Protein AF-A0A6B9FMQ0-F1 (afdb_monomer_lite)

Foldseek 3Di:
DPDDPPDDQDDLSVVVLVVQVVCQVFAACPPSVVRVVVCVVVVQKDWDFDDDVPDTGIGIHGDPVVVVSVVVVVVVVVVVD

Radius of gyration: 13.95 Å; chains: 1; bounding box: 36×31×41 Å

Organism: NCBI:txid908290

pLDDT: mean 84.56, std 16.4, range [35.78, 97.12]

Structure (mmCIF, N/CA/C/O backbone):
data_AF-A0A6B9FMQ0-F1
#
_entry.id   AF-A0A6B9FMQ0-F1
#
loop_
_atom_site.group_PDB
_atom_site.id
_atom_site.type_symbol
_atom_site.label_atom_id
_atom_site.label_alt_id
_atom_site.label_comp_id
_atom_site.label_asym_id
_atom_site.label_entity_id
_atom_site.label_seq_id
_atom_site.pdbx_PDB_ins_code
_atom_site.Cartn_x
_atom_site.Cartn_y
_atom_site.Cartn_z
_atom_site.occupancy
_atom_site.B_iso_or_equiv
_atom_site.auth_seq_id
_atom_site.auth_comp_id
_atom_site.auth_asym_id
_atom_site.auth_atom_id
_atom_site.pdbx_PDB_model_num
ATOM 1 N N . MET A 1 1 ? 2.260 7.583 24.058 1.00 35.78 1 MET A N 1
ATOM 2 C CA . MET A 1 1 ? 0.911 7.907 23.551 1.00 35.78 1 MET A CA 1
ATOM 3 C C . MET A 1 1 ? 0.305 6.617 23.032 1.00 35.78 1 MET A C 1
ATOM 5 O O . MET A 1 1 ? 0.978 5.986 22.223 1.00 35.78 1 MET A O 1
ATOM 9 N N . PRO A 1 2 ? -0.865 6.165 23.511 1.00 44.31 2 PRO A N 1
ATOM 10 C CA . PRO A 1 2 ? -1.542 5.048 22.873 1.00 44.31 2 PRO A CA 1
ATOM 11 C C . PRO A 1 2 ? -2.059 5.572 21.532 1.00 44.31 2 PRO A C 1
ATOM 13 O O . PRO A 1 2 ? -2.848 6.512 21.499 1.00 44.31 2 PRO A O 1
ATOM 16 N N . THR A 1 3 ? -1.530 5.053 20.428 1.00 49.03 3 THR A N 1
ATOM 17 C CA . THR A 1 3 ? -2.080 5.321 19.101 1.00 49.03 3 THR A CA 1
ATOM 18 C C . THR A 1 3 ? -3.527 4.844 19.104 1.00 49.03 3 THR A C 1
ATOM 20 O O . THR A 1 3 ? -3.796 3.702 19.484 1.00 49.03 3 THR A O 1
ATOM 23 N N . GLU A 1 4 ? -4.461 5.731 18.757 1.00 47.56 4 GLU A N 1
ATOM 24 C CA . GLU A 1 4 ? -5.864 5.363 18.569 1.00 47.56 4 GLU A CA 1
ATOM 25 C C . GLU A 1 4 ? -5.942 4.092 17.709 1.00 47.56 4 GLU A C 1
ATOM 27 O O . GLU A 1 4 ? -5.142 3.936 16.777 1.00 47.56 4 GLU A O 1
ATOM 32 N N . PRO A 1 5 ? -6.862 3.157 18.001 1.00 49.41 5 PRO A N 1
ATOM 33 C CA . PRO A 1 5 ? -7.058 2.002 17.145 1.00 49.41 5 PRO A CA 1
ATOM 34 C C . PRO A 1 5 ? -7.512 2.517 15.779 1.00 49.41 5 PRO A C 1
ATOM 36 O O . PRO A 1 5 ? -8.673 2.882 15.597 1.00 49.41 5 PRO A O 1
ATOM 39 N N . HIS A 1 6 ? -6.576 2.591 14.828 1.00 57.59 6 HIS A N 1
ATOM 40 C CA . HIS A 1 6 ? -6.877 2.985 13.462 1.00 57.59 6 HIS A CA 1
ATOM 41 C C . HIS A 1 6 ? -8.053 2.138 12.973 1.00 57.59 6 HIS A C 1
ATOM 43 O O . HIS A 1 6 ? -8.020 0.905 13.063 1.00 57.59 6 HIS A O 1
ATOM 49 N N . ALA A 1 7 ? -9.101 2.806 12.487 1.00 61.50 7 ALA A N 1
ATOM 50 C CA . ALA A 1 7 ? -10.265 2.138 11.930 1.00 61.50 7 ALA A CA 1
ATOM 51 C C . ALA A 1 7 ? -9.819 1.065 10.914 1.00 61.50 7 ALA A C 1
ATOM 53 O O . ALA A 1 7 ? -8.835 1.265 10.193 1.00 61.50 7 ALA A O 1
ATOM 54 N N . PRO A 1 8 ? -10.507 -0.088 10.843 1.00 71.62 8 PRO A N 1
ATOM 55 C CA . PRO A 1 8 ? -10.067 -1.193 10.004 1.00 71.62 8 PRO A CA 1
ATOM 56 C C . PRO A 1 8 ? -9.931 -0.751 8.542 1.00 71.62 8 PRO A C 1
ATOM 58 O O . PRO A 1 8 ? -10.855 -0.168 7.971 1.00 71.62 8 PRO A O 1
ATOM 61 N N . VAL A 1 9 ? -8.790 -1.068 7.921 1.00 84.38 9 VAL A N 1
ATOM 62 C CA . VAL A 1 9 ? -8.523 -0.779 6.503 1.00 84.38 9 VAL A CA 1
ATOM 63 C C . VAL A 1 9 ? -9.564 -1.491 5.636 1.00 84.38 9 VAL A C 1
ATOM 65 O O . VAL A 1 9 ? -9.584 -2.718 5.545 1.00 84.38 9 VAL A O 1
ATOM 68 N N . ARG A 1 10 ? -10.448 -0.721 4.995 1.00 88.19 10 ARG A N 1
ATOM 69 C CA . ARG A 1 10 ? -11.576 -1.214 4.184 1.00 88.19 10 ARG A CA 1
ATOM 70 C C . ARG A 1 10 ? -11.777 -0.351 2.934 1.00 88.19 10 ARG A C 1
ATOM 72 O O . ARG A 1 10 ? -11.085 0.647 2.730 1.00 88.19 10 ARG A O 1
ATOM 79 N N . GLY A 1 11 ? -12.715 -0.747 2.072 1.00 91.69 11 GLY A N 1
ATOM 80 C CA . GLY A 1 11 ? -13.163 0.062 0.933 1.00 91.69 11 GLY A CA 1
ATOM 81 C C . GLY A 1 11 ? -12.022 0.503 0.007 1.00 91.69 11 GLY A C 1
ATOM 82 O O . GLY A 1 11 ? -11.228 -0.320 -0.450 1.00 91.69 11 GLY A O 1
ATOM 83 N N . LEU A 1 12 ? -11.942 1.807 -0.279 1.00 93.06 12 LEU A N 1
ATOM 84 C CA . LEU A 1 12 ? -10.917 2.379 -1.162 1.00 93.06 12 LEU A CA 1
ATOM 85 C C . LEU A 1 12 ? -9.489 2.188 -0.634 1.00 93.06 12 LEU A C 1
ATOM 87 O O . LEU A 1 12 ? -8.592 1.941 -1.437 1.00 93.06 12 LEU A O 1
ATOM 91 N N . ALA A 1 13 ? -9.279 2.239 0.684 1.00 93.62 13 ALA A N 1
ATOM 92 C CA . ALA A 1 13 ? -7.961 2.029 1.279 1.00 93.62 13 ALA A CA 1
ATOM 93 C C . ALA A 1 13 ? -7.486 0.581 1.095 1.00 93.62 13 ALA A C 1
ATOM 95 O O . ALA A 1 13 ? -6.344 0.348 0.705 1.00 93.62 13 ALA A O 1
ATOM 96 N N . LEU A 1 14 ? -8.386 -0.395 1.271 1.00 94.81 14 LEU A N 1
ATOM 97 C CA . LEU A 1 14 ? -8.076 -1.801 0.999 1.00 94.81 14 LEU A CA 1
ATOM 98 C C . LEU A 1 14 ? -7.788 -2.041 -0.492 1.00 94.81 14 LEU A C 1
ATOM 100 O O . LEU A 1 14 ? -6.837 -2.747 -0.828 1.00 94.81 14 LEU A O 1
ATOM 104 N N . LYS A 1 15 ? -8.562 -1.421 -1.395 1.00 95.12 15 LYS A N 1
ATOM 105 C CA . LYS A 1 15 ? -8.302 -1.480 -2.846 1.00 95.12 15 LYS A CA 1
ATOM 106 C C . LYS A 1 15 ? -6.928 -0.902 -3.195 1.00 95.12 15 LYS A C 1
ATOM 108 O O . LYS A 1 15 ? -6.188 -1.531 -3.946 1.00 95.12 15 LYS A O 1
ATOM 113 N N . ALA A 1 16 ? -6.569 0.247 -2.622 1.00 96.31 16 ALA A N 1
ATOM 114 C CA . ALA A 1 16 ? -5.264 0.867 -2.826 1.00 96.31 16 ALA A CA 1
ATOM 115 C C . ALA A 1 16 ? -4.124 -0.021 -2.304 1.00 96.31 16 ALA A C 1
ATOM 117 O O . ALA A 1 16 ? -3.153 -0.251 -3.020 1.00 96.31 16 ALA A O 1
ATOM 118 N N . LEU A 1 17 ? -4.266 -0.595 -1.105 1.00 95.31 17 LEU A N 1
ATOM 119 C CA . LEU A 1 17 ? -3.259 -1.483 -0.522 1.00 95.31 17 LEU A CA 1
ATOM 120 C C . LEU A 1 17 ? -3.029 -2.737 -1.386 1.00 95.31 17 LEU A C 1
ATOM 122 O O . LEU A 1 17 ? -1.885 -3.113 -1.645 1.00 95.31 17 LEU A O 1
ATOM 126 N N . ARG A 1 18 ? -4.108 -3.341 -1.905 1.00 95.81 18 ARG A N 1
ATOM 127 C CA . ARG A 1 18 ? -4.036 -4.453 -2.870 1.00 95.81 18 ARG A CA 1
ATOM 128 C C . ARG A 1 18 ? -3.379 -4.036 -4.188 1.00 95.81 18 ARG A C 1
ATOM 130 O O . ARG A 1 18 ? -2.575 -4.792 -4.724 1.00 95.81 18 ARG A O 1
ATOM 137 N N . ALA A 1 19 ? -3.665 -2.834 -4.690 1.00 97.12 19 ALA A N 1
ATOM 138 C CA . ALA A 1 19 ? -3.033 -2.315 -5.901 1.00 97.12 19 ALA A CA 1
ATOM 139 C C . ALA A 1 19 ? -1.515 -2.140 -5.730 1.00 97.12 19 ALA A C 1
ATOM 141 O O . ALA A 1 19 ? -0.757 -2.495 -6.631 1.00 97.12 19 ALA A O 1
ATOM 142 N N . VAL A 1 20 ? -1.054 -1.658 -4.569 1.00 96.81 20 VAL A N 1
ATOM 143 C CA . VAL A 1 20 ? 0.386 -1.586 -4.263 1.00 96.81 20 VAL A CA 1
ATOM 144 C C . VAL A 1 20 ? 0.993 -2.992 -4.214 1.00 96.81 20 VAL A C 1
ATOM 146 O O . VAL A 1 20 ? 2.044 -3.217 -4.810 1.00 96.81 20 VAL A O 1
ATOM 149 N N . ALA A 1 21 ? 0.318 -3.958 -3.580 1.00 95.56 21 ALA A N 1
ATOM 150 C CA . ALA A 1 21 ? 0.775 -5.350 -3.517 1.00 95.56 21 ALA A CA 1
ATOM 151 C C . 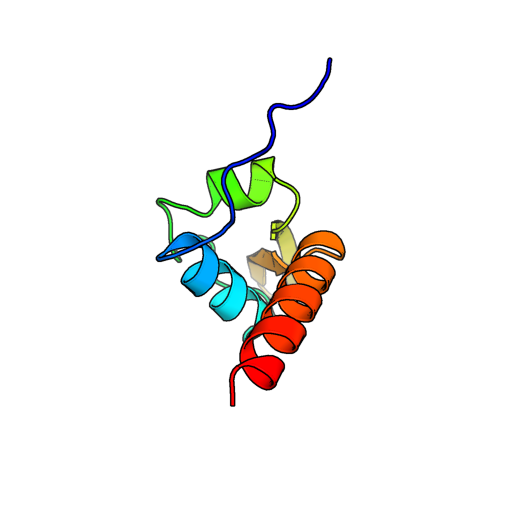ALA A 1 21 ? 0.930 -6.001 -4.903 1.00 95.56 21 ALA A C 1
ATOM 153 O O . ALA A 1 21 ? 1.893 -6.726 -5.140 1.00 95.56 21 ALA A O 1
ATOM 154 N N . ALA A 1 22 ? 0.013 -5.703 -5.827 1.00 96.06 22 ALA A N 1
ATOM 155 C CA . ALA A 1 22 ? 0.036 -6.206 -7.199 1.00 96.06 22 ALA A CA 1
ATOM 156 C C . ALA A 1 22 ? 1.124 -5.560 -8.083 1.00 96.06 22 ALA A C 1
ATOM 158 O O . ALA A 1 22 ? 1.334 -6.003 -9.209 1.00 96.06 22 ALA A O 1
ATOM 159 N N . ASN A 1 23 ? 1.827 -4.527 -7.597 1.00 93.50 23 ASN A N 1
ATOM 160 C CA . ASN A 1 23 ? 2.857 -3.798 -8.342 1.00 93.50 23 ASN A CA 1
ATOM 161 C C . ASN A 1 23 ? 4.221 -3.842 -7.619 1.00 93.50 23 ASN A C 1
ATOM 163 O O . ASN A 1 23 ? 4.640 -2.836 -7.039 1.00 93.50 23 ASN A O 1
ATOM 167 N N . PRO A 1 24 ? 4.983 -4.956 -7.698 1.00 85.25 24 PRO A N 1
ATOM 168 C CA . PRO A 1 24 ? 6.273 -5.097 -7.008 1.00 85.25 24 PRO A CA 1
ATOM 169 C C . PRO A 1 24 ? 7.311 -4.034 -7.399 1.00 85.25 24 PRO A C 1
ATOM 171 O O . PRO A 1 24 ? 8.161 -3.656 -6.597 1.00 85.25 24 PRO A O 1
ATOM 174 N N . GLY A 1 25 ? 7.231 -3.520 -8.632 1.00 89.12 25 GLY A N 1
ATOM 175 C CA . GLY A 1 25 ? 8.104 -2.459 -9.143 1.00 89.12 25 GLY A CA 1
ATOM 176 C C . GLY A 1 25 ? 7.801 -1.053 -8.607 1.00 89.12 25 GLY A C 1
ATOM 177 O O . GLY A 1 25 ? 8.528 -0.118 -8.965 1.00 89.12 25 GLY A O 1
ATOM 178 N N . GLY A 1 26 ? 6.768 -0.915 -7.772 1.00 92.19 26 GLY A N 1
ATOM 179 C CA . GLY A 1 26 ? 6.267 0.334 -7.210 1.00 92.19 26 GLY A CA 1
ATOM 180 C C . GLY A 1 26 ? 5.057 0.873 -7.973 1.00 92.19 26 GLY A C 1
ATOM 181 O O . GLY A 1 26 ? 5.074 0.972 -9.203 1.00 92.19 26 GLY A O 1
ATOM 182 N N . LEU A 1 27 ? 4.012 1.260 -7.239 1.00 95.50 27 LEU A N 1
ATOM 183 C CA . LEU A 1 27 ? 2.821 1.908 -7.788 1.00 95.50 27 LEU A CA 1
ATOM 184 C C . LEU A 1 27 ? 3.070 3.416 -7.964 1.00 95.50 27 LEU A C 1
ATOM 186 O O . LEU A 1 27 ? 3.747 4.044 -7.158 1.00 95.50 27 LEU A O 1
ATOM 190 N N . ARG A 1 28 ? 2.534 4.031 -9.023 1.00 93.81 28 ARG A N 1
ATOM 191 C CA . ARG A 1 28 ? 2.746 5.467 -9.299 1.00 93.81 28 ARG A CA 1
ATOM 192 C C . ARG A 1 28 ? 2.227 6.351 -8.158 1.00 93.81 28 ARG A C 1
ATOM 194 O O . ARG A 1 28 ? 1.156 6.076 -7.625 1.00 93.81 28 ARG A O 1
ATOM 201 N N . LEU A 1 29 ? 2.927 7.453 -7.856 1.00 93.25 29 LEU A N 1
ATOM 202 C CA . LEU A 1 29 ? 2.542 8.344 -6.750 1.00 93.25 29 LEU A CA 1
ATOM 203 C C . LEU A 1 29 ? 1.149 8.973 -6.906 1.00 93.25 29 LEU A C 1
ATOM 205 O O . LEU A 1 29 ? 0.494 9.250 -5.908 1.00 93.25 29 LEU A O 1
ATOM 209 N N . GLN A 1 30 ? 0.677 9.165 -8.141 1.00 93.12 30 GLN A N 1
ATOM 210 C CA . GLN A 1 30 ? -0.640 9.753 -8.415 1.00 93.12 30 GLN A CA 1
ATOM 211 C C . GLN A 1 30 ? -1.804 8.774 -8.180 1.00 93.12 30 GLN A C 1
ATOM 213 O O . GLN A 1 30 ? -2.962 9.170 -8.278 1.00 93.12 30 GLN A O 1
ATOM 218 N N . ALA A 1 31 ? -1.530 7.493 -7.913 1.00 94.00 31 ALA A N 1
ATOM 219 C CA . ALA A 1 31 ? -2.570 6.497 -7.6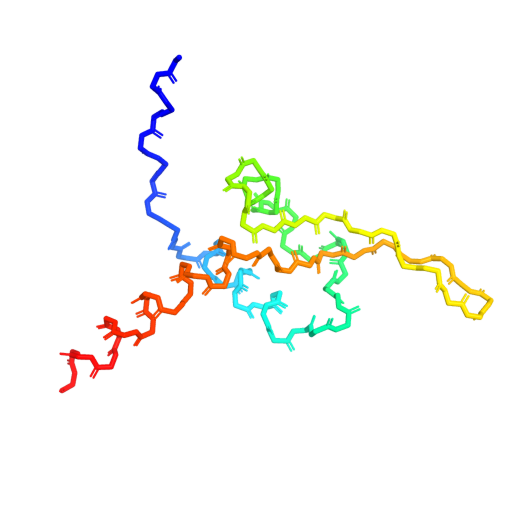95 1.00 94.00 31 ALA A CA 1
ATOM 220 C C . ALA A 1 31 ? -3.185 6.633 -6.294 1.00 94.00 31 ALA A C 1
ATOM 222 O O . ALA A 1 31 ? -2.467 6.732 -5.302 1.00 94.00 31 ALA A O 1
ATOM 223 N N . HIS A 1 32 ? -4.517 6.566 -6.220 1.00 95.25 32 HIS A N 1
ATOM 224 C CA . HIS A 1 32 ? -5.291 6.618 -4.971 1.00 95.25 32 HIS A CA 1
ATOM 225 C C . HIS A 1 32 ? -4.924 7.802 -4.043 1.00 95.25 32 HIS A C 1
ATOM 227 O O . HIS A 1 32 ? -4.697 7.597 -2.846 1.00 95.25 32 HIS A O 1
ATOM 233 N N . PRO A 1 33 ? -4.882 9.046 -4.560 1.00 94.94 33 PRO A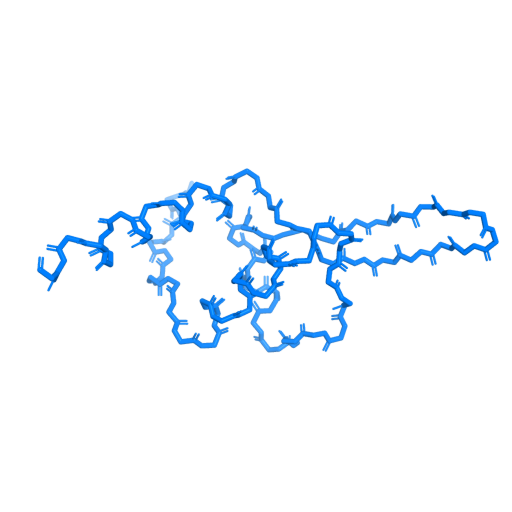 N 1
ATOM 234 C CA . PRO A 1 33 ? -4.314 10.187 -3.840 1.00 94.94 33 PRO A CA 1
ATOM 235 C C . PRO A 1 33 ? -5.043 10.502 -2.526 1.00 94.94 33 PRO A C 1
ATOM 237 O O . PRO A 1 33 ? -4.428 11.007 -1.596 1.00 94.94 33 PRO A O 1
ATOM 240 N N . SER A 1 34 ? -6.330 10.157 -2.421 1.00 95.06 34 SER A N 1
ATOM 241 C CA . SER A 1 34 ? -7.146 10.402 -1.228 1.00 95.06 34 SER A CA 1
ATOM 242 C C . SER A 1 34 ? -6.855 9.474 -0.046 1.00 95.06 34 SER A C 1
ATOM 244 O O . SER A 1 34 ? -7.220 9.811 1.073 1.00 95.06 34 SER A O 1
ATOM 246 N N . VAL A 1 35 ? -6.230 8.311 -0.263 1.00 95.19 35 VAL A N 1
ATOM 247 C CA . VAL A 1 35 ? -6.018 7.300 0.797 1.00 95.19 35 VAL A CA 1
ATOM 248 C C . VAL A 1 35 ? -4.549 6.968 1.042 1.00 95.19 35 VAL A C 1
ATOM 250 O O . VAL A 1 35 ? -4.225 6.420 2.092 1.00 95.19 35 VAL A O 1
ATOM 253 N N . MET A 1 36 ? -3.648 7.305 0.114 1.00 95.69 36 MET A N 1
ATOM 254 C CA . MET A 1 36 ? -2.215 7.050 0.286 1.00 95.69 36 MET A CA 1
ATOM 255 C C . MET A 1 36 ? -1.598 7.748 1.507 1.00 95.69 36 MET A C 1
ATOM 257 O O . MET A 1 36 ? -0.856 7.067 2.210 1.00 95.69 36 MET A O 1
ATOM 261 N N . PRO A 1 37 ? -1.914 9.021 1.834 1.00 94.81 37 PRO A N 1
ATOM 262 C CA . PRO A 1 37 ? -1.383 9.660 3.042 1.00 94.81 37 PRO A CA 1
ATOM 263 C C . PRO A 1 37 ? -1.708 8.874 4.318 1.00 94.81 37 PRO A C 1
ATOM 265 O O . PRO A 1 37 ? -0.807 8.541 5.078 1.00 94.81 37 PRO A O 1
ATOM 268 N N . MET A 1 38 ? -2.965 8.453 4.477 1.00 94.62 38 MET A N 1
ATOM 269 C CA . MET A 1 38 ? -3.397 7.631 5.611 1.00 94.62 38 MET A CA 1
ATOM 270 C C . MET A 1 38 ? -2.666 6.277 5.653 1.00 94.62 38 MET A C 1
ATOM 272 O O . MET A 1 38 ? -2.226 5.835 6.709 1.00 94.62 38 MET A O 1
ATOM 276 N N . LEU A 1 39 ? -2.496 5.602 4.509 1.00 95.62 39 LEU A N 1
ATOM 277 C CA . LEU A 1 39 ? -1.766 4.327 4.455 1.00 95.62 39 LEU A CA 1
ATOM 278 C C . LEU A 1 39 ? -0.274 4.479 4.801 1.00 95.62 39 LEU A C 1
ATOM 280 O O . LEU A 1 39 ? 0.326 3.529 5.313 1.00 95.62 39 LEU A O 1
ATOM 284 N N . VAL A 1 40 ? 0.310 5.649 4.531 1.00 96.00 40 VAL A N 1
ATOM 285 C CA . VAL A 1 40 ? 1.677 6.006 4.932 1.00 96.00 40 VAL A CA 1
ATOM 286 C C . VAL A 1 40 ? 1.752 6.290 6.429 1.00 96.00 40 VAL A C 1
ATOM 288 O O . VAL A 1 40 ? 2.635 5.751 7.090 1.00 96.00 40 VAL A O 1
ATOM 291 N N . GLU A 1 41 ? 0.813 7.059 6.983 1.00 95.12 41 GLU A N 1
ATOM 292 C CA . GLU A 1 41 ? 0.723 7.321 8.429 1.00 95.12 41 GLU A CA 1
ATOM 293 C C . GLU A 1 41 ? 0.568 6.027 9.237 1.00 95.12 41 GLU A C 1
ATOM 295 O O . GLU A 1 41 ? 1.205 5.856 10.273 1.00 95.12 41 GLU A O 1
ATOM 300 N N . MET A 1 42 ? -0.201 5.066 8.718 1.00 93.69 42 MET A N 1
ATOM 301 C CA . MET A 1 42 ? -0.344 3.729 9.306 1.00 93.69 42 MET A CA 1
ATOM 302 C C . MET A 1 42 ? 0.879 2.817 9.086 1.00 93.69 42 MET A C 1
ATOM 304 O O . MET A 1 42 ? 0.880 1.666 9.524 1.00 93.69 42 MET A O 1
ATOM 308 N N . GLY A 1 43 ? 1.900 3.271 8.353 1.00 96.12 43 GLY A N 1
ATOM 309 C CA . GLY A 1 43 ? 3.107 2.499 8.055 1.00 96.12 43 GLY A CA 1
ATOM 310 C C . GLY A 1 43 ? 2.880 1.287 7.146 1.00 96.12 43 GLY A C 1
ATOM 311 O O . GLY A 1 43 ? 3.709 0.376 7.114 1.00 96.12 43 GLY A O 1
ATOM 312 N N . LEU A 1 44 ? 1.766 1.231 6.409 1.00 96.19 44 LEU A N 1
ATOM 313 C CA . LEU A 1 44 ? 1.415 0.108 5.528 1.00 96.19 44 LEU A CA 1
ATOM 314 C C . LEU A 1 44 ? 2.017 0.257 4.126 1.00 96.19 44 LEU A C 1
ATOM 316 O O . LEU A 1 44 ? 2.274 -0.735 3.438 1.00 96.19 44 LEU A O 1
ATOM 320 N N . VAL A 1 45 ? 2.247 1.500 3.710 1.00 96.94 45 VAL A N 1
ATOM 321 C CA . VAL A 1 45 ? 2.839 1.882 2.426 1.00 96.94 45 VAL A CA 1
ATOM 322 C C . VAL A 1 45 ? 3.912 2.937 2.683 1.00 96.94 45 VAL A C 1
ATOM 324 O O . VAL A 1 45 ? 3.838 3.692 3.645 1.00 96.94 45 VAL A O 1
ATOM 327 N N . GLU A 1 46 ? 4.916 3.008 1.820 1.00 97.12 46 GLU A N 1
ATOM 328 C CA . GLU A 1 46 ? 5.952 4.040 1.864 1.00 97.12 46 GLU A CA 1
ATOM 329 C C . GLU A 1 46 ? 6.272 4.552 0.454 1.00 97.12 46 GLU A C 1
ATOM 331 O O . GLU A 1 46 ? 6.176 3.810 -0.528 1.00 97.12 46 GLU A O 1
ATOM 336 N N . SER A 1 47 ? 6.665 5.824 0.339 1.00 95.25 47 SER A N 1
ATOM 337 C CA . SER A 1 47 ? 7.246 6.355 -0.898 1.00 95.25 47 SER A CA 1
ATOM 338 C C . SER A 1 47 ? 8.730 6.026 -0.927 1.00 95.25 47 SER A C 1
ATOM 340 O O . SER A 1 47 ? 9.453 6.350 0.015 1.00 95.25 47 SER A O 1
ATOM 342 N N . ARG A 1 48 ? 9.209 5.427 -2.019 1.00 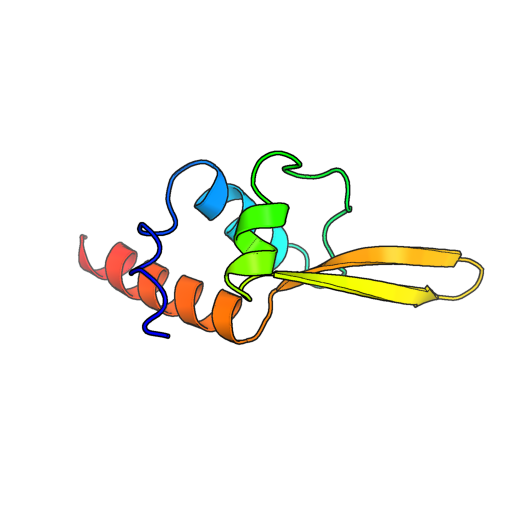93.19 48 ARG A N 1
ATOM 343 C CA . ARG A 1 48 ? 10.647 5.257 -2.251 1.00 93.19 48 ARG A CA 1
ATOM 344 C C . ARG A 1 48 ? 11.046 5.848 -3.582 1.00 93.19 48 ARG A C 1
ATOM 346 O O . ARG A 1 48 ? 10.372 5.662 -4.597 1.00 93.19 48 ARG A O 1
ATOM 353 N N . VAL A 1 49 ? 12.198 6.502 -3.571 1.00 90.44 49 VAL A N 1
ATOM 354 C CA . VAL A 1 49 ? 12.882 6.938 -4.780 1.00 90.44 49 VAL A CA 1
ATOM 355 C C . VAL A 1 49 ? 13.708 5.769 -5.300 1.00 90.44 49 VAL A C 1
ATOM 357 O O . VAL A 1 49 ? 14.668 5.348 -4.661 1.00 90.44 49 VAL A O 1
ATOM 360 N N . THR A 1 50 ? 13.355 5.255 -6.473 1.00 82.12 50 THR A N 1
ATOM 361 C CA . THR A 1 50 ? 14.156 4.246 -7.168 1.00 82.12 50 THR A CA 1
ATOM 362 C C . THR A 1 50 ? 14.935 4.915 -8.289 1.00 82.12 50 THR A C 1
ATOM 364 O O . THR A 1 50 ? 14.354 5.551 -9.176 1.00 82.12 50 THR A O 1
ATOM 367 N N . ARG A 1 51 ? 16.260 4.764 -8.249 1.00 80.25 51 ARG A N 1
ATOM 368 C CA . ARG A 1 51 ? 17.171 5.217 -9.303 1.00 80.25 51 ARG A CA 1
ATOM 369 C C . ARG A 1 51 ? 17.342 4.088 -10.314 1.00 80.25 51 ARG A C 1
ATOM 371 O O . ARG A 1 51 ? 17.708 2.980 -9.938 1.00 80.25 51 ARG A O 1
ATOM 378 N N . GLY A 1 52 ? 17.050 4.361 -11.579 1.00 73.81 52 GLY A N 1
ATOM 379 C CA . GLY A 1 52 ? 17.323 3.465 -12.699 1.00 73.81 52 GLY A CA 1
ATOM 380 C C . GLY A 1 52 ? 18.133 4.175 -13.788 1.00 73.81 52 GLY A C 1
ATOM 381 O O . GLY A 1 52 ? 18.304 5.396 -13.721 1.00 73.81 52 GLY A O 1
ATOM 382 N N . PRO A 1 53 ? 18.614 3.441 -14.808 1.00 73.38 53 PRO A N 1
ATOM 383 C CA . PRO A 1 53 ? 19.371 4.029 -15.909 1.00 73.38 53 PRO A CA 1
ATOM 384 C C . PRO A 1 53 ? 18.537 5.118 -16.595 1.00 73.38 53 PRO A C 1
ATOM 386 O O . PRO A 1 53 ? 17.446 4.850 -17.098 1.00 73.38 53 PRO A O 1
ATOM 389 N N . GLY A 1 54 ? 19.012 6.3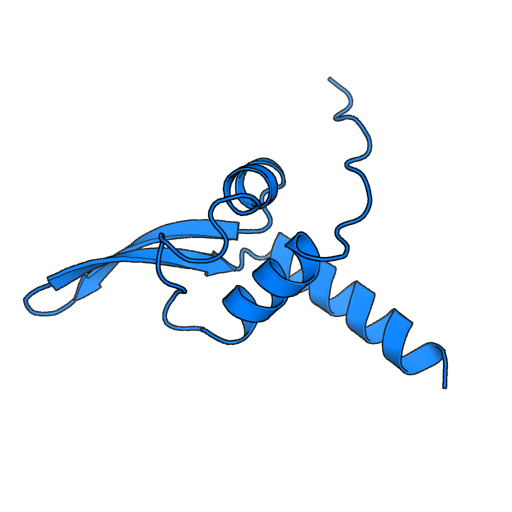63 -16.538 1.00 77.69 54 GLY A N 1
ATOM 390 C CA . GLY A 1 54 ? 18.368 7.519 -17.167 1.00 77.69 54 GLY A CA 1
ATOM 391 C C . GLY A 1 54 ? 17.074 8.025 -16.514 1.00 77.69 54 GLY A C 1
ATOM 392 O O . GLY A 1 54 ? 16.502 8.989 -17.017 1.00 77.69 54 GLY A O 1
ATOM 393 N N . ARG A 1 55 ? 16.592 7.436 -15.406 1.00 73.19 55 ARG A N 1
ATOM 394 C CA . ARG A 1 55 ? 15.421 7.972 -14.687 1.00 73.19 55 ARG A CA 1
ATOM 395 C C . ARG A 1 55 ? 15.436 7.701 -13.188 1.00 73.19 55 ARG A C 1
ATOM 397 O O . ARG A 1 55 ? 15.630 6.574 -12.735 1.00 73.19 55 ARG A O 1
ATOM 404 N N . THR A 1 56 ? 15.094 8.731 -12.429 1.00 82.50 56 THR A N 1
ATOM 405 C CA . THR A 1 56 ? 14.740 8.629 -11.014 1.00 82.50 56 THR A CA 1
ATOM 406 C C . THR A 1 56 ? 13.223 8.692 -10.912 1.00 82.50 56 THR A C 1
ATOM 408 O O . THR A 1 56 ? 12.616 9.632 -11.420 1.00 82.50 56 THR A O 1
ATOM 411 N N . ARG A 1 57 ? 12.593 7.688 -10.293 1.00 86.12 57 ARG A N 1
ATOM 412 C CA . ARG A 1 57 ? 11.139 7.679 -10.083 1.00 86.12 57 ARG A CA 1
ATOM 413 C C . ARG A 1 57 ? 10.803 7.441 -8.621 1.00 86.12 57 ARG A C 1
ATOM 415 O O . ARG A 1 57 ? 11.356 6.535 -8.002 1.00 86.12 57 ARG A O 1
ATOM 422 N N . SER A 1 58 ? 9.861 8.216 -8.108 1.00 91.62 58 SER A N 1
ATOM 423 C CA . SER A 1 58 ? 9.225 7.936 -6.826 1.00 91.62 58 SER A CA 1
ATOM 424 C C . SER A 1 58 ? 7.983 7.085 -7.055 1.00 91.62 58 SER A C 1
ATOM 426 O O . SER A 1 58 ? 7.235 7.310 -8.012 1.00 91.62 58 SER A O 1
ATOM 428 N N . ALA A 1 59 ? 7.780 6.091 -6.202 1.00 94.50 59 ALA A N 1
ATOM 429 C CA . ALA A 1 59 ? 6.638 5.194 -6.265 1.00 94.50 59 ALA A CA 1
ATOM 430 C C . ALA A 1 59 ? 6.256 4.715 -4.860 1.00 94.50 59 ALA A C 1
ATOM 432 O O . ALA A 1 59 ? 7.075 4.742 -3.941 1.00 94.50 59 ALA A O 1
ATOM 433 N N . TRP A 1 60 ? 5.009 4.281 -4.715 1.00 96.94 60 TRP A N 1
ATOM 434 C CA . TRP A 1 60 ? 4.483 3.642 -3.521 1.00 96.94 60 TRP A CA 1
ATOM 435 C C . TRP A 1 60 ? 4.908 2.178 -3.473 1.00 96.94 60 TRP A C 1
ATOM 437 O O . TRP A 1 60 ? 4.725 1.438 -4.444 1.00 96.94 60 TRP A O 1
ATOM 447 N N . TYR A 1 61 ? 5.431 1.757 -2.328 1.00 96.38 61 TYR A N 1
ATOM 448 C CA . TYR A 1 61 ? 5.846 0.388 -2.054 1.00 96.38 61 TYR A CA 1
ATOM 449 C C . TYR A 1 61 ? 5.143 -0.145 -0.815 1.00 96.38 61 TYR A C 1
ATOM 451 O O . TYR A 1 61 ? 4.885 0.585 0.140 1.00 96.38 61 TYR A O 1
ATOM 459 N N . LEU A 1 62 ? 4.847 -1.441 -0.839 1.00 96.06 62 LEU A N 1
ATOM 460 C CA . LEU A 1 62 ? 4.228 -2.127 0.283 1.00 96.06 62 LEU A CA 1
ATOM 461 C C . LEU A 1 62 ? 5.278 -2.404 1.366 1.00 96.06 62 LEU A C 1
ATOM 463 O O . LEU A 1 62 ? 6.311 -3.027 1.093 1.00 96.06 62 LEU A O 1
ATOM 467 N N . THR A 1 63 ? 5.000 -1.994 2.601 1.00 96.50 63 THR A N 1
ATOM 468 C CA . THR A 1 63 ? 5.886 -2.276 3.736 1.00 96.50 63 THR A CA 1
ATOM 469 C C . THR A 1 63 ? 5.728 -3.728 4.207 1.00 96.50 63 THR A C 1
ATOM 471 O O . THR A 1 63 ? 4.918 -4.507 3.689 1.00 96.50 63 THR A O 1
ATOM 474 N N . HIS A 1 64 ? 6.517 -4.138 5.204 1.00 95.19 64 HIS A N 1
ATOM 475 C CA . HIS A 1 64 ? 6.292 -5.424 5.870 1.00 95.19 64 HIS A CA 1
ATOM 476 C C . HIS A 1 64 ? 4.937 -5.454 6.601 1.00 95.19 64 HIS A C 1
ATOM 478 O O . HIS A 1 64 ? 4.196 -6.425 6.464 1.00 95.19 64 HIS A O 1
ATOM 484 N N . ALA A 1 65 ? 4.571 -4.368 7.291 1.00 94.75 65 ALA A N 1
ATOM 485 C CA . ALA A 1 65 ? 3.289 -4.249 7.983 1.00 94.75 65 ALA A CA 1
ATOM 486 C C . ALA A 1 65 ? 2.098 -4.323 7.010 1.00 94.75 65 ALA A C 1
ATOM 488 O O . ALA A 1 65 ? 1.140 -5.052 7.264 1.00 94.75 65 ALA A O 1
ATOM 489 N N . GLY A 1 66 ? 2.192 -3.660 5.850 1.00 94.75 66 GLY A N 1
ATOM 490 C CA . GLY A 1 66 ? 1.180 -3.749 4.793 1.00 94.75 66 GLY A CA 1
ATOM 491 C C . GLY A 1 66 ? 0.992 -5.173 4.263 1.00 94.75 66 GLY A C 1
ATOM 492 O O . GLY A 1 66 ? -0.140 -5.634 4.104 1.00 94.75 66 GLY A O 1
ATOM 493 N N . ARG A 1 67 ? 2.094 -5.909 4.050 1.00 94.25 67 ARG A N 1
ATOM 494 C CA . ARG A 1 67 ? 2.053 -7.333 3.663 1.00 94.25 67 ARG A CA 1
ATOM 495 C C . ARG A 1 67 ? 1.415 -8.204 4.734 1.00 94.25 67 ARG A C 1
ATOM 497 O O . ARG A 1 67 ? 0.568 -9.035 4.412 1.00 94.25 67 ARG A O 1
ATOM 504 N N . TYR A 1 68 ? 1.807 -8.008 5.990 1.00 93.56 68 TYR A N 1
ATOM 505 C CA . TYR A 1 68 ? 1.253 -8.755 7.109 1.00 93.56 68 TYR A CA 1
ATOM 506 C C . TYR A 1 68 ? -0.262 -8.553 7.204 1.00 93.56 68 TYR A C 1
ATOM 508 O O . TYR A 1 68 ? -1.001 -9.536 7.228 1.00 93.56 68 TYR A O 1
ATOM 516 N N . LEU A 1 69 ? -0.736 -7.305 7.144 1.00 92.12 69 LEU A N 1
ATOM 517 C CA . LEU A 1 69 ? -2.162 -6.984 7.191 1.00 92.12 69 LEU A CA 1
ATOM 518 C C . LEU A 1 69 ? -2.945 -7.662 6.058 1.00 92.12 69 LEU A C 1
ATOM 520 O O . LEU A 1 69 ? -3.966 -8.296 6.320 1.00 92.12 69 LEU A O 1
ATOM 524 N N . LEU A 1 70 ? -2.448 -7.606 4.817 1.00 91.94 70 LEU A N 1
ATOM 525 C CA . LEU A 1 70 ? -3.087 -8.300 3.691 1.00 91.94 70 LEU A CA 1
ATOM 526 C C . LEU A 1 70 ? -3.131 -9.820 3.891 1.00 91.94 70 LEU A C 1
ATOM 528 O O . LEU A 1 70 ? -4.136 -10.444 3.556 1.00 91.94 70 LEU A O 1
ATOM 532 N N . SER A 1 71 ? -2.081 -10.416 4.465 1.00 89.81 71 SER A N 1
ATOM 533 C CA . SER A 1 71 ? -2.060 -11.855 4.749 1.00 89.81 71 SER A CA 1
ATOM 534 C C . SER A 1 71 ? -3.105 -12.267 5.791 1.00 89.81 71 SER A C 1
ATOM 536 O O . SER A 1 71 ? -3.707 -13.329 5.655 1.00 89.81 71 SER A O 1
ATOM 538 N N . GLN A 1 72 ? -3.363 -11.422 6.797 1.00 87.31 72 GLN A N 1
ATOM 539 C CA . GLN A 1 72 ? -4.405 -11.680 7.792 1.00 87.31 72 GLN A CA 1
ATOM 540 C C . GLN A 1 72 ? -5.791 -11.587 7.155 1.00 87.31 72 GLN A C 1
ATOM 542 O O . GLN A 1 72 ? -6.606 -12.487 7.329 1.00 87.31 72 GLN A O 1
ATOM 547 N N . LEU A 1 73 ? -6.039 -10.554 6.345 1.00 85.00 73 LEU A N 1
ATOM 548 C CA . LEU A 1 73 ? -7.317 -10.391 5.649 1.00 85.00 73 LEU A CA 1
ATOM 549 C C . LEU A 1 73 ? -7.609 -11.550 4.687 1.00 85.00 73 LEU A C 1
ATOM 551 O O . LEU A 1 73 ? -8.703 -12.097 4.734 1.00 85.00 73 LEU A O 1
ATOM 555 N N . GLY A 1 74 ? -6.630 -11.988 3.888 1.00 75.38 74 GLY A N 1
ATOM 556 C CA . GLY A 1 74 ? -6.813 -13.124 2.975 1.00 75.38 74 GLY A CA 1
ATOM 557 C C . GLY A 1 74 ? -7.135 -14.439 3.697 1.00 75.38 74 GLY A C 1
ATOM 558 O O . GLY A 1 74 ? -7.953 -15.218 3.222 1.00 75.38 74 GLY A O 1
ATOM 559 N N . ARG A 1 75 ? -6.565 -14.671 4.889 1.00 64.69 75 ARG A N 1
ATOM 560 C CA . ARG A 1 75 ? -6.913 -15.834 5.729 1.00 64.69 75 ARG A CA 1
ATOM 561 C C . ARG A 1 75 ? -8.346 -15.776 6.256 1.00 64.69 75 ARG A C 1
ATOM 563 O O . ARG A 1 75 ? -8.951 -16.823 6.450 1.00 64.69 75 ARG A O 1
ATOM 570 N N . HIS A 1 76 ? -8.867 -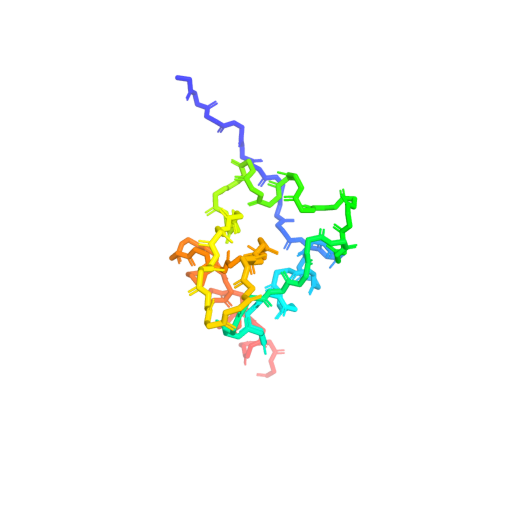14.577 6.511 1.00 60.34 76 HIS A N 1
ATOM 571 C CA . HIS A 1 76 ? -10.245 -14.383 6.958 1.00 60.34 76 HIS A CA 1
ATOM 572 C C . HIS A 1 76 ? -11.255 -14.434 5.804 1.00 60.34 76 HIS A C 1
ATOM 574 O O . HIS A 1 76 ? -12.373 -14.881 6.026 1.00 60.34 76 HIS A O 1
ATOM 580 N N . GLU A 1 77 ? -10.866 -14.043 4.587 1.00 58.34 77 GLU A N 1
ATOM 581 C CA . GLU A 1 77 ? -11.709 -14.169 3.388 1.00 58.34 77 GLU A CA 1
ATOM 582 C C . GLU A 1 77 ? -11.884 -15.634 2.956 1.00 58.34 77 GLU A C 1
ATOM 584 O O . GLU A 1 77 ? -12.993 -16.036 2.638 1.00 58.34 77 GLU A O 1
ATOM 589 N N . VAL A 1 78 ? -10.832 -16.460 3.028 1.00 57.97 78 VAL A N 1
ATOM 590 C CA . VAL A 1 78 ? -10.889 -17.891 2.644 1.00 57.97 78 VAL A CA 1
ATOM 591 C C . VAL A 1 78 ? -11.690 -18.752 3.633 1.00 57.97 78 VAL A C 1
ATOM 593 O O . VAL A 1 78 ? -12.104 -19.853 3.298 1.00 57.97 78 VAL A O 1
ATOM 596 N N . ARG A 1 79 ? -11.905 -18.283 4.866 1.00 50.41 79 ARG A N 1
ATOM 597 C CA . ARG A 1 79 ? -12.577 -19.056 5.928 1.00 50.41 79 ARG A CA 1
ATOM 598 C C . ARG A 1 79 ? -14.093 -18.835 5.988 1.00 50.41 79 ARG A C 1
ATOM 600 O O . ARG A 1 79 ? -14.730 -19.387 6.879 1.00 50.41 79 ARG A O 1
ATOM 607 N N . ALA A 1 80 ? -14.625 -17.977 5.118 1.00 49.12 80 ALA A N 1
ATOM 608 C CA . ALA A 1 80 ? -16.044 -17.637 5.041 1.00 49.12 80 ALA A CA 1
ATOM 609 C C . ALA A 1 80 ? -16.793 -18.385 3.916 1.00 49.12 80 ALA A C 1
ATOM 611 O O . ALA A 1 80 ? -17.978 -18.116 3.726 1.00 49.12 80 ALA A O 1
ATOM 612 N N . ASP A 1 81 ? -16.113 -19.302 3.219 1.00 42.09 81 ASP A N 1
ATOM 613 C CA . ASP A 1 81 ? -16.685 -20.287 2.289 1.00 42.09 81 ASP A CA 1
ATOM 614 C C . ASP A 1 81 ? -16.795 -21.666 2.959 1.00 42.09 81 ASP A C 1
ATOM 616 O O . ASP A 1 81 ? -15.801 -22.097 3.597 1.00 42.09 81 ASP A O 1
#

Secondary structure (DSSP, 8-state):
-----PPP--HHHHHHHHHHHT-TT-EETTSSTTTHHHHHHTTSEEEEEEEETTEEEEEEEE-HHHHHHHHHHHHHHGGG-

Sequence (81 aa):
MPTEPHAPVRGLALKALRAVAANPGGLRLQAHPSVMPMLVEMGLVESRVTRGPGRTRSAWYLTHAGRYLLSQLGRHEVRAD